Protein AF-A0A1I0QRC0-F1 (afdb_monomer_lite)

Structure (mmCIF, N/CA/C/O backbone):
data_AF-A0A1I0QRC0-F1
#
_entry.id   AF-A0A1I0QRC0-F1
#
loop_
_atom_site.group_PDB
_atom_site.id
_atom_site.type_symbol
_atom_site.label_atom_id
_atom_site.label_alt_id
_atom_site.label_comp_id
_atom_site.label_asym_id
_atom_site.label_entity_id
_atom_site.label_seq_id
_atom_site.pdbx_PDB_ins_code
_atom_site.Cartn_x
_atom_site.Cartn_y
_atom_site.Cartn_z
_atom_site.occupancy
_atom_site.B_iso_or_equiv
_atom_site.auth_seq_id
_atom_site.auth_comp_id
_atom_site.auth_asym_id
_atom_site.auth_atom_id
_atom_site.pdbx_PDB_model_num
ATOM 1 N N . MET A 1 1 ? 19.279 -17.666 20.214 1.00 40.91 1 MET A N 1
ATOM 2 C CA . MET A 1 1 ? 18.761 -17.625 18.831 1.00 40.91 1 MET A CA 1
ATOM 3 C C . MET A 1 1 ? 17.823 -16.424 18.721 1.00 40.91 1 MET A C 1
ATOM 5 O O . MET A 1 1 ? 16.613 -16.573 18.804 1.00 40.91 1 MET A O 1
ATOM 9 N N . SER A 1 2 ? 18.368 -15.206 18.677 1.00 37.91 2 SER A N 1
ATOM 10 C CA . SER A 1 2 ? 17.537 -14.008 18.511 1.00 37.91 2 SER A CA 1
ATOM 11 C C . SER A 1 2 ? 17.260 -13.848 17.027 1.00 37.91 2 SER A C 1
ATOM 13 O O . SER A 1 2 ? 18.195 -13.612 16.265 1.00 37.91 2 SER A O 1
ATOM 15 N N . TYR A 1 3 ? 15.998 -13.979 16.625 1.00 42.91 3 TYR A N 1
ATOM 16 C CA . TYR A 1 3 ? 15.528 -13.622 15.288 1.00 42.91 3 TYR A CA 1
ATOM 17 C C . TYR A 1 3 ? 15.583 -12.100 15.124 1.00 42.91 3 TYR A C 1
ATOM 19 O O . TYR A 1 3 ? 14.569 -11.423 15.004 1.00 42.91 3 TYR A O 1
ATOM 27 N N . HIS A 1 4 ? 16.786 -11.530 15.128 1.00 45.34 4 HIS A N 1
ATOM 28 C CA . HIS A 1 4 ? 17.022 -10.309 14.381 1.00 45.34 4 HIS A CA 1
ATOM 29 C C . HIS A 1 4 ? 17.026 -10.718 12.910 1.00 45.34 4 HIS A C 1
ATOM 31 O O . HIS A 1 4 ? 18.080 -10.837 12.287 1.00 45.34 4 HIS A O 1
ATOM 37 N N . THR A 1 5 ? 15.831 -10.973 12.367 1.00 47.28 5 THR A N 1
ATOM 38 C CA . THR A 1 5 ? 15.603 -10.828 10.934 1.00 47.28 5 THR A CA 1
ATOM 39 C C . THR A 1 5 ? 15.973 -9.387 10.642 1.00 47.28 5 THR A C 1
ATOM 41 O O . THR A 1 5 ? 15.202 -8.458 10.874 1.00 47.28 5 THR A O 1
ATOM 44 N N . LYS A 1 6 ? 17.215 -9.175 10.205 1.00 53.09 6 LYS A N 1
ATOM 45 C CA . LYS A 1 6 ? 17.534 -7.975 9.461 1.00 53.09 6 LYS A CA 1
ATOM 46 C C . LYS A 1 6 ? 16.629 -8.073 8.244 1.00 53.09 6 LYS A C 1
ATOM 48 O O . LYS A 1 6 ? 16.881 -8.885 7.365 1.00 53.09 6 LYS A O 1
ATOM 53 N N . MET A 1 7 ? 15.540 -7.305 8.244 1.00 57.03 7 MET A N 1
ATOM 54 C CA . MET A 1 7 ? 14.769 -6.978 7.047 1.00 57.03 7 MET A CA 1
ATOM 55 C C . MET A 1 7 ? 15.706 -6.198 6.115 1.00 57.03 7 MET A C 1
ATOM 57 O O . MET A 1 7 ? 15.634 -4.977 5.979 1.00 57.03 7 MET A O 1
ATOM 61 N N . SER A 1 8 ? 16.689 -6.894 5.561 1.00 55.81 8 SER A N 1
ATOM 62 C CA . SER A 1 8 ? 17.691 -6.378 4.650 1.00 55.81 8 SER A CA 1
ATOM 63 C C . SER A 1 8 ? 17.351 -6.941 3.287 1.00 55.81 8 SER A C 1
ATOM 65 O O . SER A 1 8 ? 17.928 -7.919 2.849 1.00 55.81 8 SER A O 1
ATOM 67 N N . ASP A 1 9 ? 16.407 -6.273 2.629 1.00 58.47 9 ASP A N 1
ATOM 68 C CA . ASP A 1 9 ? 16.217 -6.355 1.180 1.00 58.47 9 ASP A CA 1
ATOM 69 C C . ASP A 1 9 ? 15.593 -7.650 0.615 1.00 58.47 9 ASP A C 1
ATOM 71 O O . ASP A 1 9 ? 15.495 -7.786 -0.604 1.00 58.47 9 ASP A O 1
ATOM 75 N N . ASP A 1 10 ? 15.092 -8.562 1.453 1.00 69.94 10 ASP A N 1
ATOM 76 C CA . ASP A 1 10 ? 14.402 -9.763 0.969 1.00 69.94 10 ASP A CA 1
ATOM 77 C C . ASP A 1 10 ? 13.108 -9.410 0.223 1.00 69.94 10 ASP A C 1
ATOM 79 O O . ASP A 1 10 ? 12.122 -8.924 0.790 1.00 69.94 10 ASP A O 1
ATOM 83 N N . SER A 1 11 ? 13.117 -9.671 -1.086 1.00 74.56 11 SER A N 1
ATOM 84 C CA . SER A 1 11 ? 12.002 -9.392 -1.998 1.00 74.56 11 SER A CA 1
ATOM 85 C C . SER A 1 11 ? 10.711 -10.106 -1.582 1.00 74.56 11 SER A C 1
ATOM 87 O O . SER A 1 11 ? 9.627 -9.560 -1.768 1.00 74.56 11 SER A O 1
ATOM 89 N N . GLU A 1 12 ? 10.823 -11.279 -0.957 1.00 81.44 12 GLU A N 1
ATOM 90 C CA . GLU A 1 12 ? 9.689 -12.056 -0.443 1.00 81.44 12 GLU A CA 1
ATOM 91 C C . GLU A 1 12 ? 8.909 -11.299 0.641 1.00 81.44 12 GLU A C 1
ATOM 93 O O . GLU A 1 12 ? 7.679 -11.255 0.617 1.00 81.44 12 GLU A O 1
ATOM 98 N N . THR A 1 13 ? 9.615 -10.623 1.551 1.00 84.81 13 THR A N 1
ATOM 99 C CA . THR A 1 13 ? 8.984 -9.829 2.616 1.00 84.81 13 THR A CA 1
ATOM 100 C C . THR A 1 13 ? 8.235 -8.632 2.032 1.00 84.81 13 THR A C 1
ATOM 102 O O . THR A 1 13 ? 7.142 -8.300 2.485 1.00 84.81 13 THR A O 1
ATOM 105 N N . ILE A 1 14 ? 8.798 -7.996 1.001 1.00 86.25 14 ILE A N 1
ATOM 106 C CA . ILE A 1 14 ? 8.190 -6.833 0.344 1.00 86.25 14 ILE A CA 1
ATOM 107 C C . ILE A 1 14 ? 6.874 -7.212 -0.338 1.00 86.25 14 ILE A C 1
ATOM 109 O O . ILE A 1 14 ? 5.880 -6.512 -0.153 1.00 86.25 14 ILE A O 1
ATOM 113 N N . ILE A 1 15 ? 6.872 -8.317 -1.088 1.00 87.56 15 ILE A N 1
ATOM 114 C CA . ILE A 1 15 ? 5.684 -8.817 -1.792 1.00 87.56 15 ILE A CA 1
ATOM 115 C C . ILE A 1 15 ? 4.621 -9.239 -0.775 1.00 87.56 15 ILE A C 1
ATOM 117 O O . ILE A 1 15 ? 3.497 -8.755 -0.835 1.00 87.56 15 ILE A O 1
ATOM 121 N N . THR A 1 16 ? 5.001 -10.042 0.223 1.00 90.00 16 THR A N 1
ATOM 122 C CA . THR A 1 16 ? 4.067 -10.557 1.237 1.00 90.00 16 THR A CA 1
ATOM 123 C C . THR A 1 16 ? 3.406 -9.431 2.029 1.00 90.00 16 THR A C 1
ATOM 125 O O . THR A 1 16 ? 2.188 -9.432 2.206 1.00 90.00 16 THR A O 1
ATOM 128 N N . ILE A 1 17 ? 4.186 -8.448 2.501 1.00 90.00 17 ILE A N 1
ATOM 129 C CA . ILE A 1 17 ? 3.639 -7.294 3.225 1.00 90.00 17 ILE A CA 1
ATOM 130 C C . ILE A 1 17 ? 2.750 -6.463 2.300 1.00 90.00 17 ILE A C 1
ATOM 132 O O . ILE A 1 17 ? 1.664 -6.073 2.712 1.00 90.00 17 ILE A O 1
ATOM 136 N N . GLY A 1 18 ? 3.188 -6.202 1.066 1.00 90.69 18 GLY A N 1
ATOM 137 C CA . GLY A 1 18 ? 2.415 -5.436 0.093 1.00 90.69 18 GLY A CA 1
ATOM 138 C C . GLY A 1 18 ? 1.059 -6.069 -0.223 1.00 90.69 18 GLY A C 1
ATOM 139 O O . GLY A 1 18 ? 0.041 -5.390 -0.124 1.00 90.69 18 GLY A O 1
ATOM 140 N N . ASP A 1 19 ? 1.034 -7.369 -0.517 1.00 91.94 19 ASP A N 1
ATOM 141 C CA . ASP A 1 19 ? -0.205 -8.112 -0.772 1.00 91.94 19 ASP A CA 1
ATOM 142 C C . ASP A 1 19 ? -1.094 -8.149 0.481 1.00 91.94 19 ASP A C 1
ATOM 144 O O . ASP A 1 19 ? -2.288 -7.887 0.398 1.00 91.94 19 ASP A O 1
ATOM 148 N N . THR A 1 20 ? -0.516 -8.370 1.667 1.00 91.38 20 THR A N 1
ATOM 149 C CA . THR A 1 20 ? -1.265 -8.364 2.938 1.00 91.38 20 THR A CA 1
ATOM 150 C C . THR A 1 20 ? -1.898 -7.004 3.238 1.00 91.38 20 THR A C 1
ATOM 152 O O . THR A 1 20 ? -2.976 -6.930 3.827 1.00 91.38 20 THR A O 1
ATOM 155 N N . LEU A 1 21 ? -1.205 -5.915 2.901 1.00 90.50 21 LEU A N 1
ATOM 156 C CA . LEU A 1 21 ? -1.709 -4.560 3.083 1.00 90.50 21 LEU A CA 1
ATOM 157 C C . LEU A 1 21 ? -2.876 -4.276 2.135 1.00 90.50 21 LEU A C 1
ATOM 159 O O . LEU A 1 21 ? -3.874 -3.724 2.584 1.00 90.50 21 LEU A O 1
ATOM 163 N N . LEU A 1 22 ? -2.762 -4.678 0.869 1.00 90.19 22 LEU A N 1
ATOM 164 C CA . LEU A 1 22 ? -3.833 -4.544 -0.119 1.00 90.19 22 LEU A CA 1
ATOM 165 C C . LEU A 1 22 ? -5.056 -5.397 0.241 1.00 90.19 22 LEU A C 1
ATOM 167 O O . LEU A 1 22 ? -6.175 -4.916 0.124 1.00 90.19 22 LEU A O 1
ATOM 171 N N . ASP A 1 23 ? -4.849 -6.617 0.735 1.00 91.00 23 ASP A N 1
ATOM 172 C CA . ASP A 1 23 ? -5.932 -7.517 1.150 1.00 91.00 23 ASP A CA 1
ATOM 173 C C . ASP A 1 23 ? -6.676 -6.994 2.390 1.00 91.00 23 ASP A C 1
ATOM 175 O O . ASP A 1 23 ? -7.904 -6.976 2.440 1.00 91.00 23 ASP A O 1
ATOM 179 N N . ARG A 1 24 ? -5.937 -6.492 3.391 1.00 90.94 24 ARG A N 1
ATOM 180 C CA . ARG A 1 24 ? -6.548 -5.947 4.614 1.00 90.94 24 ARG A CA 1
ATOM 181 C C . ARG A 1 24 ? -7.127 -4.549 4.451 1.00 90.94 24 ARG A C 1
ATOM 183 O O . ARG A 1 24 ? -8.053 -4.198 5.181 1.00 90.94 24 ARG A O 1
ATOM 190 N N . TYR A 1 25 ? -6.558 -3.742 3.563 1.00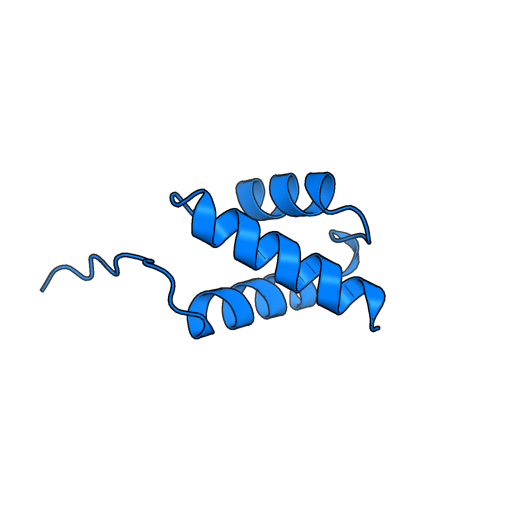 90.75 25 TYR A N 1
ATOM 191 C CA . TYR A 1 25 ? -6.907 -2.334 3.408 1.00 90.75 25 TYR A CA 1
ATOM 192 C C . TYR A 1 25 ? -6.984 -1.925 1.925 1.00 90.75 25 TYR A C 1
ATOM 194 O O . TYR A 1 25 ? -6.233 -1.041 1.502 1.00 90.75 25 TYR A O 1
ATOM 202 N N . PRO A 1 26 ? -7.891 -2.520 1.129 1.00 84.81 26 PRO A N 1
ATOM 203 C CA . PRO A 1 26 ? -7.964 -2.273 -0.314 1.00 84.81 26 PRO A CA 1
ATOM 204 C C . PRO A 1 26 ? -8.245 -0.799 -0.640 1.00 84.81 26 PRO A C 1
ATOM 206 O O . PRO A 1 26 ? -7.556 -0.205 -1.464 1.00 84.81 26 PRO A O 1
ATOM 209 N N . ASP A 1 27 ? -9.166 -0.169 0.094 1.00 87.75 27 ASP A N 1
ATOM 210 C CA . ASP A 1 27 ? -9.532 1.244 -0.089 1.00 87.75 27 ASP A CA 1
ATOM 211 C C . ASP A 1 27 ? -8.523 2.218 0.528 1.00 87.75 27 ASP A C 1
ATOM 213 O O . ASP A 1 27 ? -8.620 3.437 0.368 1.00 87.75 27 ASP A O 1
ATOM 217 N N . ALA A 1 28 ? -7.561 1.700 1.297 1.00 86.69 28 ALA A N 1
ATOM 218 C CA . ALA A 1 28 ? -6.549 2.544 1.890 1.00 86.69 28 ALA A CA 1
ATOM 219 C C . ALA A 1 28 ? -5.434 2.859 0.906 1.00 86.69 28 ALA A C 1
ATOM 221 O O . ALA A 1 28 ? -4.704 3.781 1.196 1.00 86.69 28 ALA A O 1
ATOM 222 N N . PHE A 1 29 ? -5.248 2.186 -0.223 1.00 90.56 29 PHE A N 1
ATOM 223 C CA . PHE A 1 29 ? -4.155 2.530 -1.142 1.00 90.56 29 PHE A CA 1
ATOM 224 C C . PHE A 1 29 ? -4.658 3.277 -2.376 1.00 90.56 29 PHE A C 1
ATOM 226 O O . PHE A 1 29 ? -5.846 3.283 -2.674 1.00 90.56 29 PHE A O 1
ATOM 233 N N . SER A 1 30 ? -3.756 3.995 -3.042 1.00 90.06 30 SER A N 1
ATOM 234 C CA . SER A 1 30 ? -4.066 4.780 -4.237 1.00 90.06 30 SER A CA 1
ATOM 235 C C . SER A 1 30 ? -2.944 4.662 -5.275 1.00 90.06 30 SER A C 1
ATOM 237 O O . SER A 1 30 ? -1.931 3.990 -5.060 1.00 90.06 30 SER A O 1
ATOM 239 N N . ALA A 1 31 ? -3.097 5.328 -6.420 1.00 90.00 31 ALA A N 1
ATOM 240 C CA . ALA A 1 31 ? -2.024 5.446 -7.407 1.00 90.00 31 ALA A CA 1
ATOM 241 C C . ALA A 1 31 ? -0.903 6.419 -6.966 1.00 90.00 31 ALA A C 1
ATOM 243 O O . ALA A 1 31 ? 0.115 6.526 -7.651 1.00 90.00 31 ALA A O 1
ATOM 244 N N . ASP A 1 32 ? -1.055 7.115 -5.830 1.00 91.81 32 ASP A N 1
ATOM 245 C CA . ASP A 1 32 ? -0.059 8.055 -5.316 1.00 91.81 32 ASP A CA 1
ATOM 246 C C . ASP A 1 32 ? 0.992 7.355 -4.438 1.00 91.81 32 ASP A C 1
ATOM 248 O O . ASP A 1 32 ? 0.699 6.704 -3.432 1.00 91.81 32 ASP A O 1
ATOM 252 N N . PHE A 1 33 ? 2.261 7.489 -4.823 1.00 90.62 33 PHE A N 1
ATOM 253 C CA . PHE A 1 33 ? 3.372 6.851 -4.119 1.00 90.62 33 PHE A CA 1
ATOM 2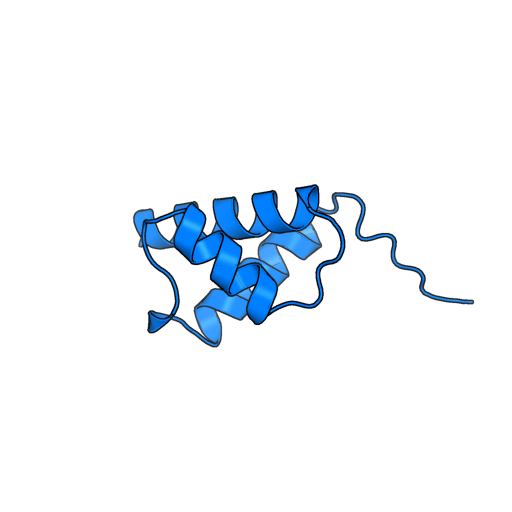54 C C . PHE A 1 33 ? 3.634 7.444 -2.725 1.00 90.62 33 PHE A C 1
ATOM 256 O O . PHE A 1 33 ? 3.946 6.697 -1.795 1.00 90.62 33 PHE A O 1
ATOM 263 N N . GLU A 1 34 ? 3.539 8.764 -2.556 1.00 91.25 34 GLU A N 1
ATOM 264 C CA . GLU A 1 34 ? 3.845 9.421 -1.277 1.00 91.25 34 GLU A CA 1
ATOM 265 C C . GLU A 1 34 ? 2.756 9.145 -0.232 1.00 91.25 34 GLU A C 1
ATOM 267 O O . GLU A 1 34 ? 3.053 8.895 0.946 1.00 91.25 34 GLU A O 1
ATOM 272 N N . GLU A 1 35 ? 1.501 9.097 -0.672 1.00 92.25 35 GLU A N 1
ATOM 273 C CA . GLU A 1 35 ? 0.373 8.663 0.138 1.00 92.25 35 GLU A CA 1
ATOM 274 C C . GLU A 1 35 ? 0.555 7.205 0.583 1.00 92.25 35 GLU A C 1
ATOM 276 O O . GLU A 1 35 ? 0.522 6.914 1.785 1.00 92.25 35 GLU A O 1
ATOM 281 N N . ASN A 1 36 ? 0.848 6.299 -0.356 1.00 91.62 36 ASN A N 1
ATOM 282 C CA . ASN A 1 36 ? 1.080 4.887 -0.053 1.00 91.62 36 ASN A CA 1
ATOM 283 C C . ASN A 1 36 ? 2.258 4.693 0.902 1.00 91.62 36 ASN A C 1
ATOM 285 O O . ASN A 1 36 ? 2.164 3.917 1.847 1.00 91.62 36 ASN A O 1
ATOM 289 N N . LYS A 1 37 ? 3.354 5.433 0.727 1.00 92.00 37 LYS A N 1
ATOM 290 C CA . LYS A 1 37 ? 4.517 5.386 1.622 1.00 92.00 37 LYS A CA 1
ATOM 291 C C . LYS A 1 37 ? 4.165 5.782 3.053 1.00 92.00 37 LYS A C 1
ATOM 293 O O . LYS A 1 37 ? 4.571 5.093 3.991 1.00 92.00 37 LYS A O 1
ATOM 298 N N . THR A 1 38 ? 3.389 6.851 3.220 1.00 91.81 38 THR A N 1
ATOM 299 C CA . THR A 1 38 ? 2.912 7.298 4.536 1.00 91.81 38 THR A CA 1
ATOM 300 C C . THR A 1 38 ? 2.000 6.252 5.178 1.00 91.81 38 THR A C 1
ATOM 302 O O . THR A 1 38 ? 2.068 6.013 6.383 1.00 91.81 38 THR A O 1
ATOM 305 N N . LYS A 1 39 ? 1.154 5.594 4.383 1.00 92.06 39 LYS A N 1
ATOM 306 C CA . LYS A 1 39 ? 0.269 4.530 4.866 1.00 92.06 39 LYS A CA 1
ATOM 307 C C . LYS A 1 39 ? 1.043 3.272 5.240 1.00 92.06 39 LYS A C 1
ATOM 309 O O . LYS A 1 39 ? 0.828 2.754 6.326 1.00 92.06 39 LYS A O 1
ATOM 314 N N . VAL A 1 40 ? 2.008 2.842 4.429 1.00 90.56 40 VAL A N 1
ATOM 315 C CA . VAL A 1 40 ? 2.913 1.728 4.758 1.00 90.56 40 VAL A CA 1
ATOM 316 C C . VAL A 1 40 ? 3.656 2.008 6.065 1.00 90.56 40 VAL A C 1
ATOM 31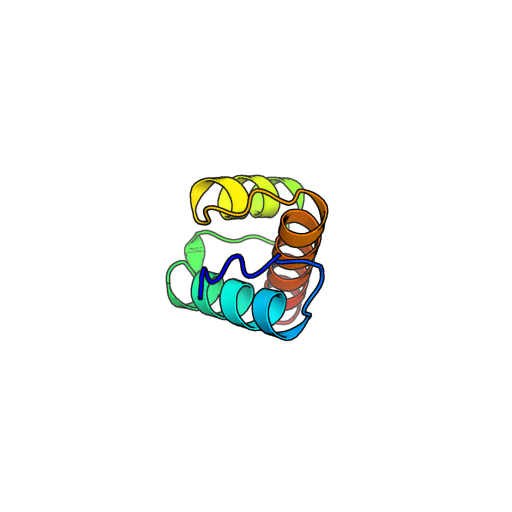8 O O . VAL A 1 40 ? 3.755 1.119 6.900 1.00 90.56 40 VAL A O 1
ATOM 321 N N . GLU A 1 41 ? 4.132 3.233 6.295 1.00 90.56 41 GLU A N 1
ATOM 322 C CA . GLU A 1 41 ? 4.774 3.611 7.563 1.00 90.56 41 GLU A CA 1
ATOM 323 C C . GLU A 1 41 ? 3.843 3.509 8.773 1.00 90.56 41 GLU A C 1
ATOM 325 O O . GLU A 1 41 ? 4.268 3.084 9.842 1.00 90.56 41 GLU A O 1
ATOM 330 N N . LYS A 1 42 ? 2.574 3.893 8.616 1.00 89.69 42 LYS A N 1
ATOM 331 C CA . LYS A 1 42 ? 1.584 3.829 9.698 1.00 89.69 42 LYS A CA 1
ATOM 332 C C . LYS A 1 42 ? 1.070 2.412 9.947 1.00 89.69 42 LYS A C 1
ATOM 334 O O . LYS A 1 42 ? 0.743 2.076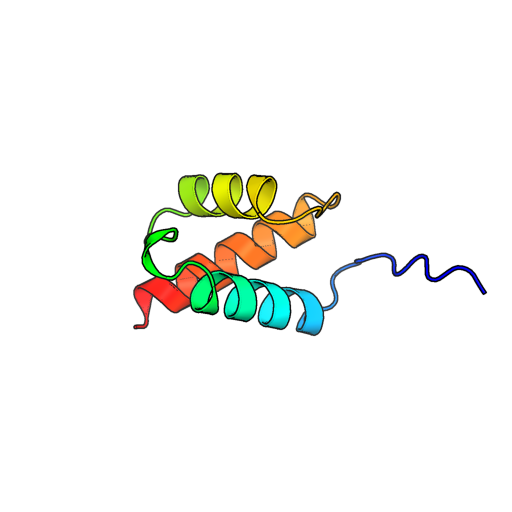 11.079 1.00 89.69 42 LYS A O 1
ATOM 339 N N . LEU A 1 43 ? 0.968 1.605 8.894 1.00 89.00 43 LEU A N 1
ATOM 340 C CA . LEU A 1 43 ? 0.384 0.262 8.923 1.00 89.00 43 LEU A CA 1
ATOM 341 C C . LEU A 1 43 ? 1.428 -0.836 9.170 1.00 89.00 43 LEU A C 1
ATOM 343 O O . LEU A 1 43 ? 1.060 -1.979 9.434 1.00 89.00 43 LEU A O 1
ATOM 347 N N . THR A 1 44 ? 2.724 -0.519 9.083 1.00 84.44 44 THR A N 1
ATOM 348 C CA . THR A 1 44 ? 3.813 -1.485 9.268 1.00 84.44 44 THR A CA 1
ATOM 349 C C . THR A 1 44 ? 4.908 -0.927 10.170 1.00 84.44 44 THR A C 1
ATOM 351 O O . THR A 1 44 ? 5.287 0.235 10.074 1.00 84.44 44 THR A O 1
ATOM 354 N N . HIS A 1 45 ? 5.502 -1.781 11.002 1.00 83.75 45 HIS A N 1
ATOM 355 C CA . HIS A 1 45 ? 6.650 -1.424 11.844 1.00 83.75 45 HIS A CA 1
ATOM 356 C C . HIS A 1 45 ? 7.989 -1.549 11.092 1.00 83.75 45 HIS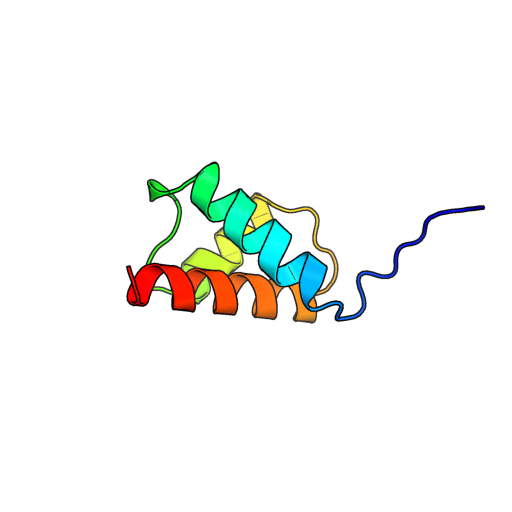 A C 1
ATOM 358 O O . HIS A 1 45 ? 8.968 -2.074 11.616 1.00 83.75 45 HIS A O 1
ATOM 364 N N . VAL A 1 46 ? 8.041 -1.108 9.831 1.00 82.75 46 VAL A N 1
ATOM 365 C CA . VAL A 1 46 ? 9.262 -1.192 9.019 1.00 82.75 46 VAL A CA 1
ATOM 366 C C . VAL A 1 46 ? 10.205 -0.038 9.366 1.00 82.75 46 VAL A C 1
ATOM 368 O O . VAL A 1 46 ? 10.004 1.114 8.961 1.00 82.75 46 VAL A O 1
ATOM 371 N N . GLU A 1 47 ? 11.287 -0.372 10.068 1.00 79.38 47 GLU A N 1
ATOM 372 C CA . GLU A 1 47 ? 12.339 0.581 10.447 1.00 79.38 47 GLU A CA 1
ATOM 373 C C . GLU A 1 47 ? 13.211 1.000 9.252 1.00 79.38 47 GLU A C 1
ATOM 375 O O . GLU A 1 47 ? 13.714 2.122 9.183 1.00 79.38 47 GLU A O 1
ATOM 380 N N . SER A 1 48 ? 13.371 0.116 8.261 1.00 86.12 48 SER A N 1
ATOM 381 C CA . SER A 1 48 ? 14.225 0.380 7.102 1.00 86.12 48 SER A CA 1
ATOM 382 C C . SER A 1 48 ? 13.515 1.226 6.044 1.00 86.12 48 SER A C 1
ATOM 384 O O . SER A 1 48 ? 12.628 0.752 5.328 1.00 86.12 48 SER A O 1
ATOM 386 N N . LYS A 1 49 ? 13.984 2.468 5.855 1.00 86.94 49 LYS A N 1
ATOM 387 C CA . LYS A 1 49 ? 13.508 3.382 4.797 1.00 86.94 49 LYS A CA 1
ATOM 388 C C . LYS A 1 49 ? 13.533 2.741 3.402 1.00 86.94 49 LYS A C 1
ATOM 390 O O . LYS A 1 49 ? 12.622 2.964 2.611 1.00 86.94 49 LYS A O 1
ATOM 395 N N . ARG A 1 50 ? 14.560 1.939 3.086 1.00 87.38 50 ARG A N 1
ATOM 396 C CA . ARG A 1 50 ? 14.666 1.261 1.780 1.00 87.38 50 ARG A CA 1
ATOM 397 C C . ARG A 1 50 ? 13.547 0.244 1.577 1.00 87.38 50 ARG A C 1
ATOM 399 O O . ARG A 1 50 ? 12.909 0.258 0.530 1.00 87.38 50 ARG A O 1
ATOM 406 N N . VAL A 1 51 ? 13.291 -0.594 2.580 1.00 87.62 51 VAL A N 1
ATOM 407 C CA . VAL A 1 51 ? 12.240 -1.623 2.518 1.00 87.62 51 VAL A CA 1
ATOM 408 C C . VAL A 1 51 ? 10.868 -0.966 2.408 1.00 87.62 51 VAL A C 1
ATOM 410 O O . VAL A 1 51 ? 10.089 -1.331 1.534 1.00 87.62 51 VAL A O 1
ATOM 413 N N . ARG A 1 52 ? 10.613 0.082 3.199 1.00 89.88 5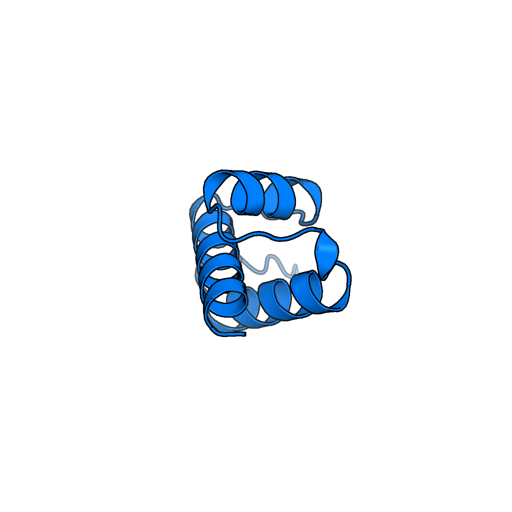2 ARG A N 1
ATOM 414 C CA . ARG A 1 52 ? 9.374 0.868 3.129 1.00 89.88 52 ARG A CA 1
ATOM 415 C C . ARG A 1 52 ? 9.121 1.434 1.733 1.00 89.88 52 ARG A C 1
ATOM 417 O O . ARG A 1 52 ? 8.023 1.290 1.207 1.00 89.88 52 ARG A O 1
ATOM 424 N N . ASN A 1 53 ? 10.143 2.027 1.115 1.00 91.50 53 ASN A N 1
ATOM 425 C CA . ASN A 1 53 ? 10.035 2.555 -0.244 1.00 91.50 53 ASN A CA 1
ATOM 426 C C . ASN A 1 53 ? 9.753 1.446 -1.271 1.00 91.50 53 ASN A C 1
ATOM 428 O O . ASN A 1 53 ? 8.966 1.662 -2.189 1.00 91.50 53 ASN A O 1
ATOM 432 N N . ARG A 1 54 ? 10.363 0.260 -1.120 1.00 91.50 54 ARG A N 1
ATOM 433 C CA . ARG A 1 54 ? 10.097 -0.888 -2.004 1.00 91.50 54 ARG A CA 1
ATOM 434 C C . ARG A 1 54 ? 8.670 -1.419 -1.838 1.00 91.50 54 ARG A C 1
ATOM 436 O O . ARG A 1 54 ? 8.030 -1.689 -2.847 1.00 91.50 54 ARG A O 1
ATOM 443 N N . ILE A 1 55 ? 8.159 -1.508 -0.606 1.00 91.00 55 ILE A N 1
ATOM 444 C CA . ILE A 1 55 ? 6.765 -1.900 -0.332 1.00 91.00 55 ILE A CA 1
ATOM 445 C C . ILE A 1 55 ? 5.804 -0.892 -0.959 1.00 91.00 55 ILE A C 1
ATOM 447 O O . ILE A 1 55 ? 4.940 -1.287 -1.732 1.00 91.00 55 ILE A O 1
ATOM 451 N N . ALA A 1 56 ? 5.985 0.406 -0.695 1.00 92.06 56 ALA A N 1
ATOM 452 C CA . ALA A 1 56 ? 5.139 1.450 -1.271 1.00 92.06 56 ALA A CA 1
ATOM 453 C C . ALA A 1 56 ? 5.136 1.397 -2.808 1.00 92.06 56 ALA A C 1
ATOM 455 O O . ALA A 1 56 ? 4.079 1.471 -3.424 1.00 92.06 56 ALA A O 1
ATOM 456 N N . GLY A 1 57 ? 6.304 1.179 -3.423 1.00 92.44 57 GLY A N 1
ATOM 457 C CA . GLY A 1 57 ? 6.424 1.034 -4.873 1.00 92.44 57 GLY A CA 1
ATOM 458 C C . GLY A 1 57 ? 5.700 -0.200 -5.415 1.00 92.44 57 GLY A C 1
ATOM 459 O O . GLY A 1 57 ? 5.026 -0.104 -6.438 1.00 92.44 57 GLY A O 1
ATOM 460 N N . TYR A 1 58 ? 5.801 -1.343 -4.728 1.00 92.38 58 TYR A N 1
ATOM 461 C CA . TYR A 1 58 ? 5.072 -2.560 -5.091 1.00 92.38 58 TYR A CA 1
ATOM 462 C C . TYR A 1 58 ? 3.554 -2.352 -5.006 1.00 92.38 58 TYR A C 1
ATOM 464 O O . TYR A 1 58 ? 2.840 -2.671 -5.953 1.00 92.38 58 TYR A O 1
ATOM 472 N N . VAL A 1 59 ? 3.076 -1.740 -3.920 1.00 91.50 59 VAL A N 1
ATOM 473 C CA . VAL A 1 59 ? 1.654 -1.443 -3.706 1.00 91.50 59 VAL A CA 1
ATOM 474 C C . VAL A 1 59 ? 1.116 -0.493 -4.781 1.00 91.50 59 VAL A C 1
ATOM 476 O O . VAL A 1 59 ? 0.118 -0.812 -5.419 1.00 91.50 59 VAL A O 1
ATOM 479 N N . THR A 1 60 ? 1.812 0.615 -5.072 1.00 92.44 60 THR A N 1
ATOM 480 C CA . THR A 1 60 ? 1.430 1.540 -6.159 1.00 92.44 60 THR A CA 1
ATOM 481 C C . THR A 1 60 ? 1.392 0.834 -7.516 1.00 92.44 60 THR A C 1
ATOM 483 O O . THR A 1 60 ? 0.477 1.050 -8.313 1.00 92.44 60 THR A O 1
ATOM 486 N N . ARG A 1 61 ? 2.380 -0.033 -7.791 1.00 90.44 61 ARG A N 1
ATOM 487 C CA . ARG A 1 61 ? 2.442 -0.808 -9.036 1.00 90.44 61 ARG A CA 1
ATOM 488 C C . ARG A 1 61 ? 1.242 -1.743 -9.156 1.00 90.44 61 ARG A C 1
ATOM 490 O O . ARG A 1 61 ? 0.655 -1.790 -10.229 1.00 90.44 61 ARG A O 1
ATOM 497 N N . ARG A 1 62 ? 0.879 -2.461 -8.090 1.00 89.81 62 ARG A N 1
ATOM 498 C CA . ARG A 1 62 ? -0.279 -3.368 -8.084 1.00 89.81 62 ARG A CA 1
ATOM 499 C C . ARG A 1 62 ? -1.585 -2.605 -8.265 1.00 89.81 62 ARG A C 1
ATOM 501 O O . ARG A 1 62 ? -2.318 -2.935 -9.179 1.00 89.81 62 ARG A O 1
ATOM 508 N N . TYR A 1 63 ? -1.786 -1.518 -7.524 1.00 85.38 63 TYR A N 1
ATOM 509 C CA . TYR A 1 63 ? -2.999 -0.697 -7.610 1.00 85.38 63 TYR A CA 1
ATOM 510 C C . TYR A 1 63 ? -3.246 -0.088 -9.003 1.00 85.38 63 TYR A C 1
ATOM 512 O O . TYR A 1 63 ? -4.380 0.164 -9.370 1.00 85.38 63 TYR A O 1
ATOM 520 N N . THR A 1 64 ? -2.195 0.179 -9.787 1.00 82.56 64 THR A N 1
ATOM 521 C CA . THR A 1 64 ? -2.344 0.736 -11.149 1.00 82.56 64 THR A CA 1
ATOM 522 C C . THR A 1 64 ? -2.585 -0.344 -12.217 1.00 82.56 64 THR A C 1
ATOM 524 O O . THR A 1 64 ? -2.967 -0.014 -13.336 1.00 82.56 64 THR A O 1
ATOM 527 N N . ASN A 1 65 ? -2.270 -1.613 -11.926 1.00 72.75 65 ASN A N 1
ATOM 528 C CA . ASN A 1 65 ? -2.424 -2.728 -12.874 1.00 72.75 65 ASN A CA 1
ATOM 529 C C . ASN A 1 65 ? -3.700 -3.560 -12.637 1.00 72.75 65 ASN A C 1
ATOM 531 O O . ASN A 1 65 ? -3.984 -4.427 -13.463 1.00 72.75 65 ASN A O 1
ATOM 535 N N . ASP A 1 66 ? -4.420 -3.308 -11.543 1.00 57.28 66 ASP A N 1
ATOM 536 C CA . ASP A 1 66 ? -5.794 -3.763 -11.280 1.00 57.28 66 ASP A CA 1
ATOM 537 C C . ASP A 1 66 ? -6.795 -2.676 -11.722 1.00 57.28 66 ASP A C 1
ATOM 539 O O . ASP A 1 66 ? -7.857 -3.040 -12.277 1.00 57.28 66 ASP A O 1
#

Organism: NCBI:txid1202768

pLDDT: mean 82.35, std 14.82, range [37.91, 92.44]

Secondary structure (DSSP, 8-state):
--------S-HHHHHHHHHHHHHH-GGG--S-HHHHHHHHHHHS----HHHHHHHHHHHHHHHHH-

Radius of gyration: 11.71 Å; chains: 1; bounding box: 28×27×32 Å

Foldseek 3Di:
DDPPPPPPDPPVVLLVLLVVCCVVCVVQDDLDLVSLLVVLVVVDPDPDPVSSSSSSVVNNVVRVVD

Sequence (66 aa):
MSYHTKMSDDSETIITIGDTLLDRYPDAFSADFEENKTKVEKLTHVESKRVRNRIAGYVTRRYTND

InterPro domains:
  IPR001210 Small ribosomal subunit protein eS17 [MF_00511] (7-66)
  IPR001210 Small ribosomal subunit protein eS17 [PF00833] (12-61)
  IPR018273 Small ribosomal subunit protein eS17, conserved site [PS00712] (46-61)
  IPR036401 Small ribosomal subunit protein eS17 superfamily [G3DSA:1.10.60.20] (3-65)
  IPR036401 Small ribosomal subunit protein eS17 superfamily [SSF116820] (13-63)